Protein AF-A0AAV7RJA5-F1 (afdb_monomer_lite)

Organism: Pleurodeles waltl (NCBI:txid8319)

Foldseek 3Di:
DDDDDDDPDPPPPQDWDDDDDFWTWGFDQDPVGDTDTDTDGQDPVNDDDPLQVDWDKDWDAAPPDDPPDPVRIDIDTHGDVVNVVVVVVVLVVCLVCVVVVDDPCDQPSHPPRDPCVNVVVVVVVVVPDDPVDDDDDDDDDDPPPDPPDDD

Sequence (151 aa):
MYGEGERPGTTLESAVRPYRDDATILEMQDEQGHSRILRIKMESDGIMPPPMTEALLVTILKAGKPTSARSSYQPLSLINNDTKLFAKILANRLTQCLPAVVGPEQTGFVMGRPLTYNLQTFFEVVQSLDPEVQAVAIFIDIEKKSDSEAC

Radius of gyration: 22.98 Å; chains: 1; bounding box: 47×64×62 Å

pLDDT: mean 71.81, std 20.8, range [29.06, 93.06]

Secondary structure (DSSP, 8-state):
-----------------EETTTEEEEEEE-TTS-EEEEE----TT-PPPHHHH-EEEEEEEPTT--TT-GGGEEEEEEE-HHHHHHHHHHHHHHHHHHHHHS-TT--TT-TT--THHHHHHHHHHHHHS-TTS------------------

Structure (mmCIF, N/CA/C/O backbone):
data_AF-A0AAV7RJA5-F1
#
_entry.id   AF-A0AAV7RJA5-F1
#
loop_
_atom_site.group_PDB
_atom_site.id
_atom_site.type_symbol
_atom_site.label_atom_id
_atom_site.label_alt_id
_atom_site.label_comp_id
_atom_site.label_asym_id
_atom_site.label_entity_id
_atom_site.label_seq_id
_atom_site.pdbx_PDB_ins_code
_atom_site.Cartn_x
_atom_site.Cartn_y
_atom_site.Cartn_z
_atom_site.occupancy
_atom_site.B_iso_or_equiv
_atom_site.auth_seq_id
_atom_site.auth_comp_id
_atom_site.auth_asym_id
_atom_site.auth_atom_id
_atom_site.pdbx_PDB_model_num
ATOM 1 N N . MET A 1 1 ? 5.711 43.106 8.563 1.00 35.44 1 MET A N 1
ATOM 2 C CA . MET A 1 1 ? 5.230 43.135 7.167 1.00 35.44 1 MET A CA 1
ATOM 3 C C . MET A 1 1 ? 6.097 42.176 6.361 1.00 35.44 1 MET A C 1
ATOM 5 O O . MET A 1 1 ? 7.000 42.615 5.664 1.00 35.44 1 MET A O 1
ATOM 9 N N . TYR A 1 2 ? 5.907 40.869 6.546 1.00 32.12 2 TYR A N 1
ATOM 10 C CA . TYR A 1 2 ? 6.563 39.855 5.718 1.00 32.12 2 TYR A CA 1
ATOM 11 C C . TYR A 1 2 ? 5.542 39.429 4.671 1.00 32.12 2 TYR A C 1
ATOM 13 O O . TYR A 1 2 ? 4.459 38.981 5.034 1.00 32.12 2 TYR A O 1
ATOM 21 N N . GLY A 1 3 ? 5.857 39.686 3.402 1.00 33.97 3 GLY A N 1
ATOM 22 C CA . GLY A 1 3 ? 5.020 39.303 2.274 1.00 33.97 3 GLY A CA 1
ATOM 23 C C . GLY A 1 3 ? 4.996 37.788 2.124 1.00 33.97 3 GLY A C 1
ATOM 24 O O . GLY A 1 3 ? 6.042 37.139 2.136 1.00 33.97 3 GLY A O 1
ATOM 25 N N . GLU A 1 4 ? 3.791 37.246 2.006 1.00 38.66 4 GLU A N 1
ATOM 26 C CA . GLU A 1 4 ? 3.534 35.863 1.639 1.00 38.66 4 GLU A CA 1
ATOM 27 C C . GLU A 1 4 ? 3.992 35.648 0.192 1.00 38.66 4 GLU A C 1
ATOM 29 O O . GLU A 1 4 ? 3.433 36.206 -0.747 1.00 38.66 4 GLU A O 1
ATOM 34 N N . GLY A 1 5 ? 5.060 34.872 0.011 1.00 34.91 5 GLY A N 1
ATOM 35 C CA . GLY A 1 5 ? 5.408 34.310 -1.288 1.00 34.91 5 GLY A CA 1
ATOM 36 C C . GLY A 1 5 ? 4.597 33.038 -1.502 1.00 34.91 5 GLY A C 1
ATOM 37 O O . GLY A 1 5 ? 4.909 32.006 -0.902 1.00 34.91 5 GLY A O 1
ATOM 38 N N . GLU A 1 6 ? 3.554 33.114 -2.328 1.00 36.47 6 GLU A N 1
ATOM 39 C CA . GLU A 1 6 ? 2.820 31.949 -2.825 1.00 36.47 6 GLU A CA 1
ATOM 40 C C . GLU A 1 6 ? 3.791 30.968 -3.498 1.00 36.47 6 GLU A C 1
ATOM 42 O O . GLU A 1 6 ? 4.533 31.313 -4.420 1.00 36.47 6 GLU A O 1
ATOM 47 N N . ARG A 1 7 ? 3.800 29.718 -3.026 1.00 38.12 7 ARG A N 1
ATOM 48 C CA . ARG A 1 7 ? 4.476 28.623 -3.729 1.00 38.12 7 ARG A CA 1
ATOM 49 C C . ARG A 1 7 ? 3.620 28.263 -4.945 1.00 38.12 7 ARG A C 1
ATOM 51 O O . ARG A 1 7 ? 2.421 28.056 -4.757 1.00 38.12 7 ARG A O 1
ATOM 58 N N . PRO A 1 8 ? 4.184 28.125 -6.156 1.00 31.83 8 PRO A N 1
ATOM 59 C CA . PRO A 1 8 ? 3.411 27.649 -7.291 1.00 31.83 8 PRO A CA 1
ATOM 60 C C . PRO A 1 8 ? 2.990 26.205 -7.008 1.00 31.83 8 PRO A C 1
ATOM 62 O O . PRO A 1 8 ? 3.827 25.313 -6.857 1.00 31.83 8 PRO A O 1
ATOM 65 N N . GLY A 1 9 ? 1.682 25.996 -6.870 1.00 34.03 9 GLY A N 1
ATOM 66 C CA . GLY A 1 9 ? 1.091 24.674 -6.751 1.00 34.03 9 GLY A CA 1
ATOM 67 C C . GLY A 1 9 ? 1.393 23.874 -8.011 1.00 34.03 9 GLY A C 1
ATOM 68 O O . GLY A 1 9 ? 0.977 24.241 -9.107 1.00 34.03 9 GLY A O 1
ATOM 69 N N . THR A 1 10 ? 2.126 22.775 -7.865 1.00 31.59 10 THR A N 1
ATOM 70 C CA . THR A 1 10 ? 2.250 21.747 -8.895 1.00 31.59 10 THR A CA 1
ATOM 71 C C . THR A 1 10 ? 0.917 21.017 -9.001 1.00 31.59 10 THR A C 1
ATOM 73 O O . THR A 1 10 ? 0.694 19.976 -8.384 1.00 31.59 10 THR A O 1
ATOM 76 N N . THR A 1 11 ? 0.002 21.577 -9.786 1.00 29.06 11 THR A N 1
ATOM 77 C CA . THR A 1 11 ? -1.183 20.855 -10.244 1.00 29.06 11 THR A CA 1
ATOM 78 C C . THR A 1 11 ? -0.728 19.845 -11.294 1.00 29.06 11 THR A C 1
ATOM 80 O O . THR A 1 11 ? -0.626 20.150 -12.478 1.00 29.06 11 THR A O 1
ATOM 83 N N . LEU A 1 12 ? -0.401 18.632 -10.846 1.00 34.06 12 LEU A N 1
ATOM 84 C CA . LEU A 1 12 ? -0.244 17.453 -11.699 1.00 34.06 12 LEU A CA 1
ATOM 85 C C . LEU A 1 12 ? -1.634 17.012 -12.183 1.00 34.06 12 LEU A C 1
ATOM 87 O O . LEU A 1 12 ? -2.193 16.026 -11.707 1.00 34.06 12 LEU A O 1
ATOM 91 N N . GLU A 1 13 ? -2.212 17.748 -13.132 1.00 33.69 13 GLU A N 1
ATOM 92 C CA . GLU A 1 13 ? -3.305 17.213 -13.946 1.00 33.69 13 GLU A CA 1
ATOM 93 C C . GLU A 1 13 ? -2.712 16.227 -14.960 1.00 33.69 13 GLU A C 1
ATOM 95 O O . GLU A 1 13 ? -2.434 16.555 -16.110 1.00 33.69 13 GLU A O 1
ATOM 100 N N . SER A 1 14 ? -2.487 14.981 -14.534 1.00 40.62 14 SER A N 1
ATOM 101 C CA . SER A 1 14 ? -2.251 13.886 -15.474 1.00 40.62 14 SER A CA 1
ATOM 102 C C . SER A 1 14 ? -3.591 13.493 -16.104 1.00 40.62 14 SER A C 1
ATOM 104 O O . SER A 1 14 ? -4.315 12.644 -15.573 1.00 40.62 14 SER A O 1
ATOM 106 N N . ALA A 1 15 ? -3.954 14.127 -17.217 1.00 38.22 15 ALA A N 1
ATOM 107 C CA . ALA A 1 15 ? -5.146 13.769 -17.978 1.00 38.22 15 ALA A CA 1
ATOM 108 C C . ALA A 1 15 ? -4.892 12.479 -18.782 1.00 38.22 15 ALA A C 1
ATOM 110 O O . ALA A 1 15 ? -4.400 12.504 -19.906 1.00 38.22 15 ALA A O 1
ATOM 111 N N . VAL A 1 16 ? -5.235 11.322 -18.211 1.00 41.94 16 VAL A N 1
ATOM 112 C CA . VAL A 1 16 ? -5.210 10.039 -18.934 1.00 41.94 16 VAL A CA 1
ATOM 113 C C . VAL A 1 16 ? -6.498 9.917 -19.753 1.00 41.94 16 VAL A C 1
ATOM 115 O O . VAL A 1 16 ? -7.566 9.676 -19.192 1.00 41.94 16 VAL A O 1
ATOM 118 N N . ARG A 1 17 ? -6.421 10.080 -21.082 1.00 40.09 17 ARG A N 1
ATOM 119 C CA . ARG A 1 17 ? -7.556 9.829 -21.992 1.00 40.09 17 ARG A CA 1
ATOM 120 C C . ARG A 1 17 ? -7.410 8.467 -22.686 1.00 40.09 17 ARG A C 1
ATOM 122 O O . ARG A 1 17 ? -6.344 8.189 -23.235 1.00 40.09 17 ARG A O 1
ATOM 129 N N . PRO A 1 18 ? -8.458 7.626 -22.715 1.00 37.34 18 PRO A N 1
ATOM 130 C CA . PRO A 1 18 ? -8.441 6.401 -23.506 1.00 37.34 18 PRO A CA 1
ATOM 131 C C . PRO A 1 18 ? -8.556 6.741 -24.999 1.00 37.34 18 PRO A C 1
ATOM 133 O O . PRO A 1 18 ? -9.495 7.421 -25.415 1.00 37.34 18 PRO A O 1
ATOM 136 N N . TYR A 1 19 ? -7.619 6.254 -25.813 1.00 37.75 19 TYR A N 1
ATOM 137 C CA . TYR A 1 19 ? -7.732 6.256 -27.272 1.00 37.75 19 TYR A CA 1
ATOM 138 C C . TYR A 1 19 ? -7.789 4.801 -27.748 1.00 37.75 19 TYR A C 1
ATOM 140 O O . TYR A 1 19 ? -6.882 4.043 -27.438 1.00 37.75 19 TYR A O 1
ATOM 148 N N . ARG A 1 20 ? -8.890 4.442 -28.426 1.00 37.75 20 ARG A N 1
ATOM 149 C CA . ARG A 1 20 ? -9.242 3.156 -29.075 1.00 37.75 20 ARG A CA 1
ATOM 150 C C . ARG A 1 20 ? -8.369 1.913 -28.790 1.00 37.75 20 ARG A C 1
ATOM 152 O O . ARG A 1 20 ? -7.203 1.858 -29.153 1.00 37.75 20 ARG A O 1
ATOM 159 N N . ASP A 1 21 ? -9.059 0.900 -28.268 1.00 44.81 21 ASP A N 1
ATOM 160 C CA . ASP A 1 21 ? -8.912 -0.566 -28.336 1.00 44.81 21 ASP A CA 1
ATOM 161 C C . ASP A 1 21 ? -7.567 -1.272 -28.073 1.00 44.81 21 ASP A C 1
ATOM 163 O O . ASP A 1 21 ? -7.607 -2.456 -27.747 1.00 44.81 21 ASP A O 1
ATOM 167 N N . ASP A 1 22 ? -6.403 -0.618 -28.083 1.00 44.25 22 ASP A N 1
ATOM 168 C CA . ASP A 1 22 ? -5.135 -1.301 -27.751 1.00 44.25 22 ASP A CA 1
ATOM 169 C C . ASP A 1 22 ? -3.987 -0.407 -27.242 1.00 44.25 22 ASP A C 1
ATOM 171 O O . ASP A 1 22 ? -2.926 -0.922 -26.884 1.00 44.25 22 ASP A O 1
ATOM 175 N N . ALA A 1 23 ? -4.172 0.915 -27.141 1.00 41.84 23 ALA A N 1
ATOM 176 C CA . ALA A 1 23 ? -3.101 1.838 -26.760 1.00 41.84 23 ALA A CA 1
ATOM 177 C C . ALA A 1 23 ? -3.457 2.710 -25.545 1.00 41.84 23 ALA A C 1
ATOM 179 O O . ALA A 1 23 ? -4.532 3.298 -25.455 1.00 41.84 23 ALA A O 1
ATOM 180 N N . THR A 1 24 ? -2.515 2.845 -24.604 1.00 48.69 24 THR A N 1
ATOM 181 C CA . THR A 1 24 ? -2.597 3.848 -23.528 1.00 48.69 24 THR A CA 1
ATOM 182 C C . THR A 1 24 ? -1.640 4.996 -23.833 1.00 48.69 24 THR A C 1
ATOM 184 O O . THR A 1 24 ? -0.457 4.760 -24.068 1.00 48.69 24 THR A O 1
ATOM 187 N N . ILE A 1 25 ? -2.147 6.231 -23.826 1.00 44.84 25 ILE A N 1
ATOM 188 C CA . ILE A 1 25 ? -1.342 7.448 -23.973 1.00 44.84 25 ILE A CA 1
ATOM 189 C C . ILE A 1 25 ? -0.942 7.918 -22.576 1.00 44.84 25 ILE A C 1
ATOM 191 O O . ILE 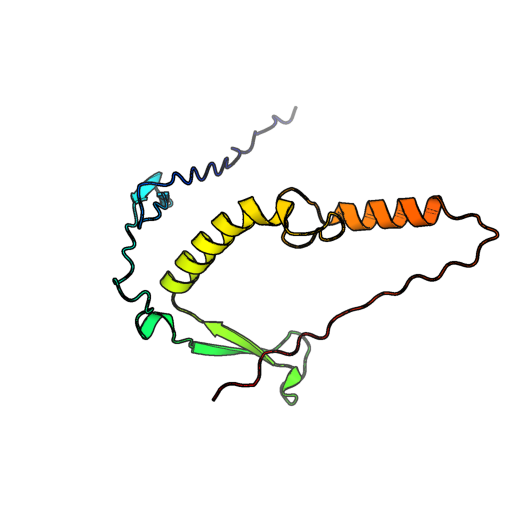A 1 25 ? -1.804 8.185 -21.738 1.00 44.84 25 ILE A O 1
ATOM 195 N N . LEU A 1 26 ? 0.362 8.026 -22.336 1.00 51.25 26 LEU A N 1
ATOM 196 C CA . LEU A 1 26 ? 0.893 8.794 -21.218 1.00 51.25 26 LEU A CA 1
ATOM 197 C C . LEU A 1 26 ? 1.592 10.029 -21.768 1.00 51.25 26 LEU A C 1
ATOM 199 O O . LEU A 1 26 ? 2.586 9.926 -22.488 1.00 51.25 26 LEU A O 1
ATOM 203 N N . GLU A 1 27 ? 1.059 11.190 -21.410 1.00 52.31 27 GLU A N 1
ATOM 204 C CA . GLU A 1 27 ? 1.761 12.454 -21.556 1.00 52.31 27 GLU A CA 1
ATOM 205 C C . GLU A 1 27 ? 2.738 12.575 -20.387 1.00 52.31 27 GLU A C 1
ATOM 207 O O . GLU A 1 27 ? 2.334 12.652 -19.225 1.00 52.31 27 GLU A O 1
ATOM 212 N N . MET A 1 28 ? 4.034 12.532 -20.686 1.00 46.78 28 MET A N 1
ATOM 213 C CA . MET A 1 28 ? 5.073 12.876 -19.720 1.00 46.78 28 MET A CA 1
ATOM 214 C C . MET A 1 28 ? 5.654 14.232 -20.108 1.00 46.78 28 MET A C 1
ATOM 216 O O . MET A 1 28 ? 6.079 14.413 -21.250 1.00 46.78 28 MET A O 1
ATOM 220 N N . GLN A 1 29 ? 5.665 15.174 -19.167 1.00 46.84 29 GLN A N 1
ATOM 221 C CA . GLN A 1 29 ? 6.384 16.438 -19.311 1.00 46.84 29 GLN A CA 1
ATOM 222 C C . GLN A 1 29 ? 7.844 16.218 -18.898 1.00 46.84 29 GLN A C 1
ATOM 224 O O . GLN A 1 29 ? 8.101 15.600 -17.863 1.00 46.84 29 GLN A O 1
ATOM 229 N N . ASP A 1 30 ? 8.800 16.674 -19.708 1.00 50.69 30 ASP A N 1
ATOM 230 C CA . ASP A 1 30 ? 10.197 16.764 -19.274 1.00 50.69 30 ASP A CA 1
ATOM 231 C C . ASP A 1 30 ? 10.409 17.966 -18.326 1.00 50.69 30 ASP A C 1
ATOM 233 O O . ASP A 1 30 ? 9.539 18.826 -18.181 1.00 50.69 30 ASP A O 1
ATOM 237 N N . GLU A 1 31 ? 11.574 18.046 -17.674 1.00 51.03 31 GLU A N 1
ATOM 238 C CA . GLU A 1 31 ? 11.941 19.176 -16.796 1.00 51.03 31 GLU A CA 1
ATOM 239 C C . GLU A 1 31 ? 12.002 20.533 -17.535 1.00 51.03 31 GLU A C 1
ATOM 241 O O . GLU A 1 31 ? 12.121 21.579 -16.901 1.00 51.03 31 GLU A O 1
ATOM 246 N N . GLN A 1 32 ? 11.909 20.526 -18.871 1.00 51.78 32 GLN A N 1
ATOM 247 C CA . GLN A 1 32 ? 11.898 21.696 -19.752 1.00 51.78 32 GLN A CA 1
ATOM 248 C C . GLN A 1 32 ? 10.486 22.021 -20.289 1.00 51.78 32 GLN A C 1
ATOM 250 O O . GLN A 1 32 ? 10.327 22.983 -21.039 1.00 51.78 32 GLN A O 1
ATOM 255 N N . GLY A 1 33 ? 9.454 21.261 -19.896 1.00 53.34 33 GLY A N 1
ATOM 256 C CA . GLY A 1 33 ? 8.059 21.460 -20.297 1.00 53.34 33 GLY A CA 1
ATOM 257 C C . GLY A 1 33 ? 7.650 20.841 -21.641 1.00 53.34 33 GLY A C 1
ATOM 258 O O . GLY A 1 33 ? 6.519 21.061 -22.081 1.00 53.34 33 GLY A O 1
ATOM 259 N N . HIS A 1 34 ? 8.495 20.052 -22.312 1.00 51.91 34 HIS A N 1
ATOM 260 C CA . HIS A 1 34 ? 8.085 19.341 -23.526 1.00 51.91 34 HIS A CA 1
ATOM 261 C C . HIS A 1 34 ? 7.252 18.106 -23.183 1.00 51.91 34 HIS A C 1
ATOM 263 O O . HIS A 1 34 ? 7.662 17.244 -22.405 1.00 51.91 34 HIS A O 1
ATOM 269 N N . SER A 1 35 ? 6.095 17.979 -23.832 1.00 42.97 35 SER A N 1
ATOM 270 C CA . SER A 1 35 ? 5.281 16.766 -23.756 1.00 42.97 35 SER A CA 1
ATOM 271 C C . SER A 1 35 ? 5.857 15.699 -24.684 1.00 42.97 35 SER A C 1
ATOM 273 O O . SER A 1 35 ? 5.831 15.843 -25.908 1.00 42.97 35 SER A O 1
ATOM 275 N N . ARG A 1 36 ? 6.380 14.612 -24.112 1.00 50.84 36 ARG A N 1
ATOM 276 C CA . ARG A 1 36 ? 6.765 13.412 -24.863 1.00 50.84 36 ARG A CA 1
ATOM 277 C C . ARG A 1 36 ? 5.629 12.402 -24.790 1.00 50.84 36 ARG A C 1
ATOM 279 O O . ARG A 1 36 ? 5.283 11.917 -23.716 1.00 50.84 36 ARG A O 1
ATOM 286 N N . ILE A 1 37 ? 5.061 12.087 -25.952 1.00 54.72 37 ILE A N 1
ATOM 287 C CA . ILE A 1 37 ? 4.034 11.055 -26.098 1.00 54.72 37 ILE A CA 1
ATOM 288 C C . ILE A 1 37 ? 4.748 9.723 -26.316 1.00 54.72 37 ILE A C 1
ATOM 290 O O . ILE A 1 37 ? 5.342 9.500 -27.373 1.00 54.72 37 ILE A O 1
ATOM 294 N N . LEU A 1 38 ? 4.697 8.833 -25.326 1.00 50.16 38 LEU A N 1
ATOM 295 C CA . LEU A 1 38 ? 5.196 7.470 -25.486 1.00 50.16 38 LEU A CA 1
ATOM 296 C C . LEU A 1 38 ? 4.059 6.573 -25.985 1.00 50.16 38 LEU A C 1
ATOM 298 O O . LEU A 1 38 ? 3.065 6.370 -25.288 1.00 50.16 38 LEU A O 1
ATOM 302 N N . ARG A 1 39 ? 4.204 6.031 -27.199 1.00 55.28 39 ARG A N 1
ATOM 303 C CA . ARG A 1 39 ? 3.285 5.031 -27.751 1.00 55.28 39 ARG A CA 1
ATOM 304 C C . ARG A 1 39 ? 3.824 3.646 -27.441 1.00 55.28 39 ARG A C 1
ATOM 306 O O . ARG A 1 39 ? 4.798 3.215 -28.050 1.00 55.28 39 ARG A O 1
ATOM 313 N N . ILE A 1 40 ? 3.165 2.946 -26.530 1.00 59.38 40 ILE A N 1
ATOM 314 C CA . ILE A 1 40 ? 3.483 1.553 -26.250 1.00 59.38 40 ILE A CA 1
ATOM 315 C C . ILE A 1 40 ? 2.487 0.668 -27.002 1.00 59.38 40 ILE A C 1
ATOM 317 O O . ILE A 1 40 ? 1.280 0.782 -26.795 1.00 59.38 40 ILE A O 1
ATOM 321 N N . LYS A 1 41 ? 2.994 -0.187 -27.895 1.00 57.12 41 LYS A N 1
ATOM 322 C CA . LYS A 1 41 ? 2.213 -1.217 -28.585 1.00 57.12 41 LYS A CA 1
ATOM 323 C C . LYS A 1 41 ? 2.582 -2.567 -27.978 1.00 57.12 41 LYS A C 1
ATOM 325 O O . LYS A 1 41 ? 3.752 -2.934 -28.006 1.00 57.12 41 LYS A O 1
ATOM 330 N N . MET A 1 42 ? 1.601 -3.272 -27.426 1.00 60.81 42 MET A N 1
ATOM 331 C CA . MET A 1 42 ? 1.789 -4.663 -27.015 1.00 60.81 42 MET A CA 1
ATOM 332 C C . MET A 1 42 ? 1.811 -5.547 -28.266 1.00 60.81 42 MET A C 1
ATOM 334 O O . MET A 1 42 ? 1.071 -5.295 -29.221 1.00 60.81 42 MET A O 1
ATOM 338 N N . GLU A 1 43 ? 2.678 -6.556 -28.281 1.00 59.12 43 GLU A N 1
ATOM 339 C CA . GLU A 1 43 ? 2.659 -7.587 -29.320 1.00 59.12 43 GLU A CA 1
ATOM 340 C C . GLU A 1 43 ? 1.339 -8.373 -29.234 1.00 59.12 43 GLU A C 1
ATOM 342 O O . GLU A 1 43 ? 0.747 -8.472 -28.155 1.00 59.12 43 GLU A O 1
ATOM 347 N N . SER A 1 44 ? 0.841 -8.885 -30.366 1.00 57.28 44 SER A N 1
ATOM 348 C CA . SER A 1 44 ? -0.496 -9.503 -30.485 1.00 57.28 44 SER A CA 1
ATOM 349 C C . SER A 1 44 ? -0.749 -10.645 -29.503 1.00 57.28 44 SER A C 1
ATOM 351 O O . SER A 1 44 ? -1.898 -10.954 -29.200 1.00 57.28 44 SER A O 1
ATOM 353 N N . ASP A 1 45 ? 0.326 -11.233 -28.990 1.00 70.94 45 ASP A N 1
ATOM 354 C CA . ASP A 1 45 ? 0.292 -12.427 -28.159 1.00 70.94 45 ASP A CA 1
ATOM 355 C C . ASP A 1 45 ? 0.216 -12.071 -26.661 1.00 70.94 45 ASP A C 1
ATOM 357 O O . ASP A 1 45 ? 0.065 -12.950 -25.815 1.00 70.94 45 ASP A O 1
ATOM 361 N N . GLY A 1 46 ? 0.322 -10.780 -26.308 1.00 69.06 46 GLY A N 1
ATOM 362 C CA . GLY A 1 46 ? 0.295 -10.302 -24.920 1.00 69.06 46 GLY A CA 1
ATOM 363 C C . GLY A 1 46 ? 1.521 -10.704 -24.090 1.00 69.06 46 GLY A C 1
ATOM 364 O O . GLY A 1 46 ? 1.535 -10.504 -22.875 1.00 69.06 46 GLY A O 1
ATOM 365 N N . ILE A 1 47 ? 2.548 -11.263 -24.733 1.00 73.56 47 ILE A N 1
ATOM 366 C CA . ILE A 1 47 ? 3.780 -11.724 -24.095 1.00 73.56 47 ILE A CA 1
ATOM 367 C C . ILE A 1 47 ? 4.701 -10.524 -23.866 1.00 73.56 47 ILE A C 1
ATOM 369 O O . ILE A 1 47 ? 4.947 -9.728 -24.772 1.00 73.56 47 ILE A O 1
ATOM 373 N N . MET A 1 48 ? 5.228 -10.389 -22.646 1.00 74.50 48 MET A N 1
ATOM 374 C CA . MET A 1 48 ? 6.268 -9.398 -22.379 1.00 74.50 48 MET A CA 1
ATOM 375 C C . MET A 1 48 ? 7.621 -9.898 -22.899 1.00 74.50 48 MET A C 1
ATOM 377 O O . MET A 1 48 ? 7.966 -11.058 -22.667 1.00 74.50 48 MET A O 1
ATOM 381 N N . PRO A 1 49 ? 8.418 -9.041 -23.557 1.00 74.88 49 PRO A N 1
ATOM 382 C CA . PRO A 1 49 ? 9.734 -9.431 -24.039 1.00 74.88 49 PRO A CA 1
ATOM 383 C C . PRO A 1 49 ? 10.668 -9.782 -22.863 1.00 74.88 49 PRO A C 1
ATOM 385 O O . PRO A 1 49 ? 10.552 -9.176 -21.792 1.00 74.88 49 PRO A O 1
ATOM 388 N N . PRO A 1 50 ? 11.642 -10.696 -23.046 1.00 76.44 50 PRO A N 1
ATOM 389 C CA . PRO A 1 50 ? 12.490 -11.191 -21.955 1.00 76.44 50 PRO A CA 1
ATOM 390 C C . PRO A 1 50 ? 13.163 -10.108 -21.084 1.00 76.44 50 PRO A C 1
ATOM 392 O O . PRO A 1 50 ? 13.077 -10.206 -19.858 1.00 76.44 50 PRO A O 1
ATOM 395 N N . PRO A 1 51 ? 13.706 -8.999 -21.636 1.00 75.00 51 PRO A N 1
ATOM 396 C CA . PRO A 1 51 ? 14.314 -7.938 -20.822 1.00 75.00 51 PRO A CA 1
ATOM 397 C C . PRO A 1 51 ? 13.343 -7.225 -19.868 1.00 75.00 51 PRO A C 1
ATOM 399 O O . PRO A 1 51 ? 13.771 -6.538 -18.943 1.00 75.00 51 PRO A O 1
ATOM 402 N N . MET A 1 52 ? 12.031 -7.334 -20.098 1.00 76.19 52 MET A N 1
ATOM 403 C CA . MET A 1 52 ? 11.005 -6.795 -19.201 1.00 76.19 52 MET A CA 1
ATOM 404 C C . MET A 1 52 ? 10.618 -7.765 -18.081 1.00 76.19 52 MET A C 1
ATOM 406 O O . MET A 1 52 ? 9.974 -7.347 -17.115 1.00 76.19 52 MET A O 1
ATOM 410 N N . THR A 1 53 ? 11.005 -9.035 -18.209 1.00 78.50 53 THR A N 1
ATOM 411 C CA . THR A 1 53 ? 10.771 -10.095 -17.217 1.00 78.50 53 THR A CA 1
ATOM 412 C C . THR A 1 53 ? 11.975 -10.346 -16.307 1.00 78.50 53 THR A C 1
ATOM 414 O O . THR A 1 53 ? 11.833 -10.987 -15.270 1.00 78.50 53 THR A O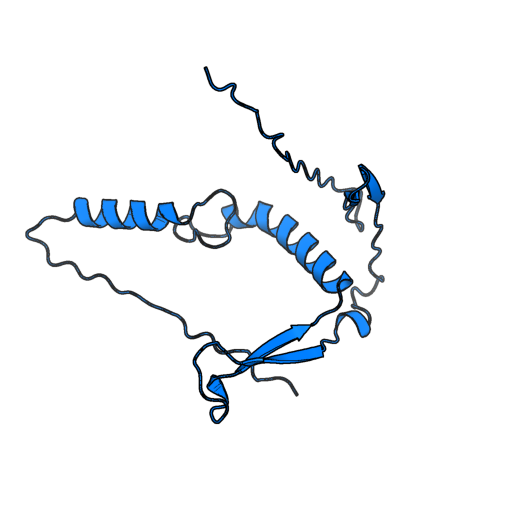 1
ATOM 417 N N . GLU A 1 54 ? 13.144 -9.807 -16.652 1.00 82.00 54 GLU A N 1
ATOM 418 C CA . GLU A 1 54 ? 14.373 -9.939 -15.868 1.00 82.00 54 GLU A CA 1
ATOM 419 C C . GLU A 1 54 ? 14.501 -8.855 -14.781 1.00 82.00 54 GLU A C 1
ATOM 421 O O . GLU A 1 54 ? 14.040 -7.717 -14.925 1.00 82.00 54 GLU A O 1
ATOM 426 N N . ALA A 1 55 ? 15.165 -9.209 -13.677 1.00 85.38 55 ALA A N 1
ATOM 427 C CA . ALA A 1 55 ? 15.446 -8.307 -12.565 1.00 85.38 55 ALA A CA 1
ATOM 428 C C . ALA A 1 55 ? 16.856 -8.540 -12.014 1.00 85.38 55 ALA A C 1
ATOM 430 O O . ALA A 1 55 ? 17.266 -9.679 -11.794 1.00 85.38 55 ALA A O 1
ATOM 431 N N . LEU A 1 56 ? 17.579 -7.460 -11.713 1.00 86.06 56 LEU A N 1
ATOM 432 C CA . LEU A 1 56 ? 18.846 -7.540 -10.990 1.00 86.06 56 LEU A CA 1
ATOM 433 C C . LEU A 1 56 ? 18.582 -7.506 -9.480 1.00 86.06 56 LEU A C 1
ATOM 435 O O . LEU A 1 56 ? 18.069 -6.517 -8.956 1.00 86.06 56 LEU A O 1
ATOM 439 N N . LEU A 1 57 ? 18.958 -8.570 -8.772 1.00 87.62 57 LEU A N 1
ATOM 440 C CA . LEU A 1 57 ? 18.810 -8.653 -7.321 1.00 87.62 57 LEU A CA 1
ATOM 441 C C . LEU A 1 57 ? 20.005 -8.004 -6.611 1.00 87.62 57 LEU A C 1
ATOM 443 O O . LEU A 1 57 ? 21.140 -8.461 -6.732 1.00 87.62 57 LEU A O 1
ATOM 447 N N . VAL A 1 58 ? 19.740 -6.966 -5.823 1.00 90.00 58 VAL A N 1
ATOM 448 C CA . VAL A 1 58 ? 20.733 -6.279 -4.987 1.00 90.00 58 VAL A CA 1
ATOM 449 C C . VAL A 1 58 ? 20.292 -6.353 -3.532 1.00 90.00 58 VAL A C 1
ATOM 451 O O . VAL A 1 58 ? 19.132 -6.116 -3.220 1.00 90.00 58 VAL A O 1
ATOM 454 N N . THR A 1 59 ? 21.195 -6.665 -2.606 1.00 87.75 59 THR A N 1
ATOM 455 C CA . THR A 1 59 ? 20.876 -6.704 -1.170 1.00 87.75 59 THR A CA 1
ATOM 456 C C . THR A 1 59 ? 21.412 -5.479 -0.445 1.00 87.75 59 THR A C 1
ATOM 458 O O . THR A 1 59 ? 22.601 -5.177 -0.538 1.00 87.75 59 THR A O 1
ATOM 461 N N . ILE A 1 60 ? 20.559 -4.820 0.334 1.00 89.88 60 ILE A N 1
ATOM 462 C CA . ILE A 1 60 ? 20.912 -3.654 1.150 1.00 89.88 60 ILE A CA 1
ATOM 463 C C . ILE A 1 60 ? 20.898 -4.062 2.624 1.00 89.88 60 ILE A C 1
ATOM 465 O O . ILE A 1 60 ? 19.928 -4.651 3.098 1.00 89.88 60 ILE A O 1
ATOM 469 N N . LEU A 1 61 ? 21.961 -3.757 3.367 1.00 90.94 61 LEU A N 1
ATOM 470 C CA . LEU A 1 61 ? 21.995 -3.996 4.810 1.00 90.94 61 LEU A CA 1
ATOM 471 C C . LEU A 1 61 ? 21.045 -3.022 5.524 1.00 90.94 61 LEU A C 1
ATOM 473 O O . LEU A 1 61 ? 21.133 -1.807 5.346 1.00 90.94 61 LEU A O 1
ATOM 477 N N . LYS A 1 62 ? 20.150 -3.551 6.360 1.00 87.00 62 LYS A N 1
ATOM 478 C CA . LYS A 1 62 ? 19.269 -2.756 7.220 1.00 87.00 62 LYS A CA 1
ATOM 479 C C . LYS A 1 62 ? 20.103 -2.001 8.254 1.00 87.00 62 LYS A C 1
ATOM 481 O O . LYS A 1 62 ? 21.000 -2.569 8.880 1.00 87.00 62 LYS A O 1
ATOM 486 N N . ALA A 1 63 ? 19.776 -0.728 8.461 1.00 88.94 63 ALA A N 1
ATOM 487 C CA . ALA A 1 63 ? 20.473 0.122 9.418 1.00 88.94 63 ALA A CA 1
ATOM 488 C C . ALA A 1 63 ? 20.471 -0.498 10.830 1.00 88.94 63 ALA A C 1
ATOM 490 O O . ALA A 1 63 ? 19.446 -0.985 11.307 1.00 88.94 63 ALA A O 1
ATOM 491 N N . GLY A 1 64 ? 21.633 -0.491 11.491 1.00 86.81 64 GLY A N 1
ATOM 492 C CA . GLY A 1 64 ? 21.788 -0.975 12.868 1.00 86.81 64 GLY A CA 1
ATOM 493 C C . GLY A 1 64 ? 21.706 -2.497 13.052 1.00 86.81 64 GLY A C 1
ATOM 494 O O . GLY A 1 64 ? 21.589 -2.958 14.186 1.00 86.81 64 GLY A O 1
ATOM 495 N N . LYS A 1 65 ? 21.750 -3.293 11.974 1.00 87.44 65 LYS A N 1
ATOM 496 C CA . LYS A 1 65 ? 21.728 -4.762 12.043 1.00 87.44 65 LYS A CA 1
ATOM 497 C C . LYS A 1 65 ? 23.114 -5.371 11.767 1.00 87.44 65 LYS A C 1
ATOM 499 O O . LYS A 1 65 ? 23.875 -4.817 10.975 1.00 87.44 65 LYS A O 1
ATOM 504 N N . PRO A 1 66 ? 23.460 -6.507 12.404 1.00 86.44 66 PRO A N 1
ATOM 505 C CA . PRO A 1 66 ? 24.771 -7.131 12.243 1.00 86.44 66 PRO A CA 1
ATOM 506 C C . PRO A 1 66 ? 24.925 -7.757 10.852 1.00 86.44 66 PRO A C 1
ATOM 508 O O . PRO A 1 66 ? 24.002 -8.398 10.351 1.00 86.44 66 PRO A O 1
ATOM 511 N N . THR A 1 67 ? 26.111 -7.646 10.255 1.00 84.56 67 THR A N 1
ATOM 512 C CA . THR A 1 67 ? 26.434 -8.233 8.938 1.00 84.56 67 THR A CA 1
ATOM 513 C C . THR A 1 67 ? 26.449 -9.764 8.936 1.00 84.56 67 THR A C 1
ATOM 515 O O . THR A 1 67 ? 26.379 -10.380 7.880 1.00 84.56 67 THR A O 1
ATOM 518 N N . SER A 1 68 ? 26.508 -10.395 10.111 1.00 85.38 68 SER A N 1
ATOM 519 C CA . SER A 1 68 ? 26.553 -11.852 10.264 1.00 85.38 68 SER A CA 1
ATOM 520 C C . SER A 1 68 ? 25.205 -12.550 10.059 1.00 85.38 68 SER A C 1
ATOM 522 O O . SER A 1 68 ? 25.181 -13.752 9.807 1.00 85.38 68 SER A O 1
ATOM 524 N N . ALA A 1 69 ? 24.081 -11.832 10.161 1.00 82.81 69 ALA A N 1
ATOM 525 C CA . ALA A 1 69 ? 22.750 -12.423 10.047 1.00 82.81 69 ALA A CA 1
ATOM 526 C C . ALA A 1 69 ? 22.122 -12.152 8.672 1.00 82.81 69 ALA A C 1
ATOM 528 O O . ALA A 1 69 ? 22.011 -11.009 8.235 1.00 82.81 69 ALA A O 1
ATOM 529 N N . ARG A 1 70 ? 21.620 -13.201 8.006 1.00 77.62 70 ARG A N 1
ATOM 530 C CA . ARG A 1 70 ? 20.940 -13.085 6.700 1.00 77.62 70 ARG A CA 1
ATOM 531 C C . ARG A 1 70 ? 19.699 -12.182 6.754 1.00 77.62 70 ARG A C 1
ATOM 533 O O . ARG A 1 70 ? 19.438 -11.451 5.806 1.00 77.62 70 ARG A O 1
ATOM 540 N N . SER A 1 71 ? 18.970 -12.178 7.873 1.00 81.81 71 SER A N 1
ATOM 541 C CA . SER A 1 71 ? 17.784 -11.329 8.100 1.00 81.81 71 SER A CA 1
ATOM 542 C C . SER A 1 71 ? 18.093 -9.825 8.176 1.00 81.81 71 SER A C 1
ATOM 544 O O . SER A 1 71 ? 17.183 -8.991 8.060 1.00 81.81 71 SER A O 1
ATOM 546 N N . SER A 1 72 ? 19.372 -9.472 8.341 1.00 87.62 72 SER A N 1
ATOM 547 C CA . SER A 1 72 ? 19.860 -8.096 8.306 1.00 87.62 72 SER A CA 1
ATOM 548 C C . SER A 1 72 ? 19.8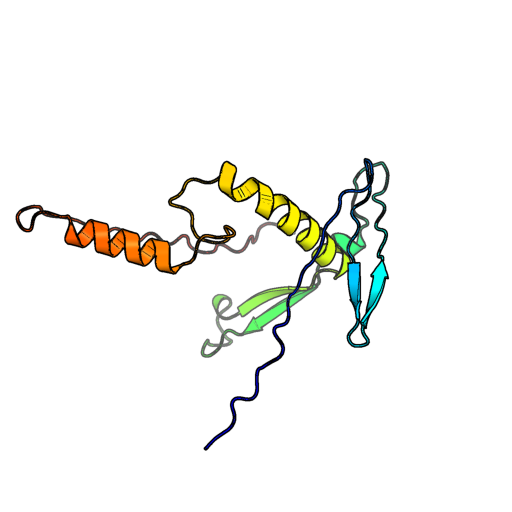46 -7.504 6.905 1.00 87.62 72 SER A C 1
ATOM 550 O O . SER A 1 72 ? 19.874 -6.286 6.777 1.00 87.62 72 SER A O 1
ATOM 552 N N . TYR A 1 73 ? 19.782 -8.326 5.859 1.00 84.69 73 TYR A N 1
ATOM 553 C CA . TYR A 1 73 ? 19.766 -7.859 4.480 1.00 84.69 73 TYR A CA 1
ATOM 554 C C . TYR A 1 73 ? 18.334 -7.763 3.956 1.00 84.69 73 TYR A C 1
ATOM 556 O O . TYR A 1 73 ? 17.502 -8.645 4.169 1.00 84.69 73 TYR A O 1
ATOM 564 N N . GLN A 1 74 ? 18.045 -6.670 3.261 1.00 84.06 74 GLN A N 1
ATOM 565 C CA . GLN A 1 74 ? 16.818 -6.459 2.515 1.00 84.06 74 GLN A CA 1
ATOM 566 C C . GLN A 1 74 ? 17.114 -6.641 1.022 1.00 84.06 74 GLN A C 1
ATOM 568 O O . GLN A 1 74 ? 17.900 -5.866 0.471 1.00 84.06 74 GLN A O 1
ATOM 573 N N . PRO A 1 75 ? 16.518 -7.642 0.355 1.00 86.00 75 PRO A N 1
ATOM 574 C CA . PRO A 1 75 ? 16.618 -7.756 -1.091 1.00 86.00 75 PRO A CA 1
ATOM 575 C C . PRO A 1 75 ? 15.855 -6.612 -1.771 1.00 86.00 75 PRO A C 1
ATOM 577 O O . PRO A 1 75 ? 14.764 -6.227 -1.340 1.00 86.00 75 PRO A O 1
ATOM 580 N N . LEU A 1 76 ? 16.437 -6.084 -2.840 1.00 85.81 76 LEU A N 1
ATOM 581 C CA . LEU A 1 76 ? 15.871 -5.088 -3.734 1.00 85.81 76 LEU A CA 1
ATOM 582 C C . LEU A 1 76 ? 16.015 -5.597 -5.169 1.00 85.81 76 LEU A C 1
ATOM 584 O O . LEU A 1 76 ? 17.124 -5.823 -5.646 1.00 85.81 76 LEU A O 1
ATOM 588 N N . SER A 1 77 ? 14.888 -5.749 -5.856 1.00 87.94 77 SER A N 1
ATOM 589 C CA . SER A 1 77 ? 14.859 -6.125 -7.268 1.00 87.94 77 SER A CA 1
ATOM 590 C C . SER A 1 77 ? 14.880 -4.871 -8.135 1.00 87.94 77 SER A C 1
ATOM 592 O O . SER A 1 77 ? 13.956 -4.054 -8.101 1.00 87.94 77 SER A O 1
ATOM 594 N N . LEU A 1 78 ? 15.936 -4.710 -8.923 1.00 85.19 78 LEU A N 1
ATOM 595 C CA . LEU A 1 78 ? 16.049 -3.665 -9.930 1.00 85.19 78 LEU A CA 1
ATOM 596 C C . LEU A 1 78 ? 15.481 -4.198 -11.247 1.00 85.19 78 LEU A C 1
ATOM 598 O O . LEU A 1 78 ? 16.138 -4.946 -11.964 1.00 85.19 78 LEU A O 1
ATOM 602 N N . ILE A 1 79 ? 14.237 -3.822 -11.530 1.00 86.50 79 ILE A N 1
ATOM 603 C CA . ILE A 1 79 ? 13.532 -4.157 -12.774 1.00 86.50 79 ILE A CA 1
ATOM 604 C C . ILE A 1 79 ? 13.670 -3.040 -13.813 1.00 86.50 79 ILE A C 1
ATOM 606 O O . ILE A 1 79 ? 13.909 -1.877 -13.455 1.00 86.50 79 ILE A O 1
ATOM 610 N N . ASN A 1 80 ? 13.455 -3.389 -15.083 1.00 84.69 80 ASN A N 1
ATOM 611 C CA . ASN A 1 80 ? 13.427 -2.444 -16.197 1.00 84.69 80 ASN A CA 1
ATOM 612 C C . ASN A 1 80 ? 12.422 -1.294 -15.941 1.00 84.69 80 ASN A C 1
ATOM 614 O O . ASN A 1 80 ? 11.326 -1.494 -15.406 1.00 84.69 80 ASN A O 1
ATOM 618 N N . ASN A 1 81 ? 12.807 -0.071 -16.315 1.00 84.69 81 ASN A N 1
ATOM 619 C CA . ASN A 1 81 ? 11.952 1.111 -16.243 1.00 84.69 81 ASN A CA 1
ATOM 620 C C . ASN A 1 81 ? 10.692 0.983 -17.104 1.00 84.69 81 ASN A C 1
ATOM 622 O O . ASN A 1 81 ? 9.647 1.472 -16.681 1.00 84.69 81 ASN A O 1
ATOM 626 N N . ASP A 1 82 ? 10.754 0.286 -18.239 1.00 81.69 82 ASP A N 1
ATOM 627 C CA . ASP A 1 82 ? 9.575 0.025 -19.068 1.00 81.69 82 ASP A CA 1
ATOM 628 C C . ASP A 1 82 ? 8.543 -0.779 -18.271 1.00 81.69 82 ASP A C 1
ATOM 630 O O . ASP A 1 82 ? 7.388 -0.375 -18.153 1.00 81.69 82 ASP A O 1
ATOM 634 N N . THR A 1 83 ? 8.971 -1.850 -17.594 1.00 83.94 83 THR A N 1
ATOM 635 C CA . THR A 1 83 ? 8.108 -2.649 -16.709 1.00 83.94 83 THR A CA 1
ATOM 636 C C . THR A 1 83 ? 7.511 -1.802 -15.579 1.00 83.94 83 THR A C 1
ATOM 638 O O . THR A 1 83 ? 6.328 -1.942 -15.264 1.00 83.94 83 THR A O 1
ATOM 641 N N . LYS A 1 84 ? 8.277 -0.867 -14.996 1.00 85.69 84 LYS A N 1
ATOM 642 C CA . LYS A 1 84 ? 7.751 0.078 -13.987 1.00 85.69 84 LYS A CA 1
ATOM 643 C C . LYS A 1 84 ? 6.705 1.019 -14.572 1.00 85.69 84 LYS A C 1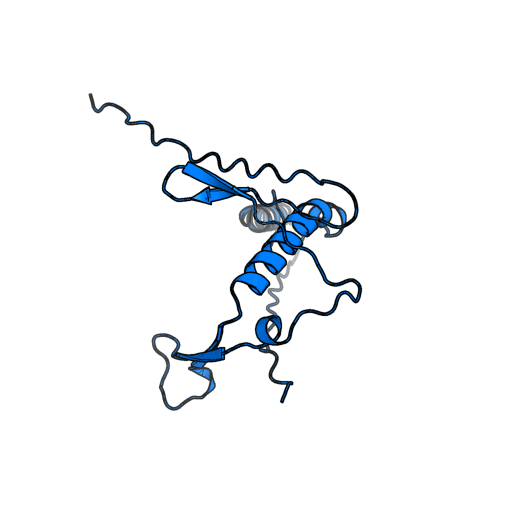
ATOM 645 O O . LYS A 1 84 ? 5.708 1.303 -13.909 1.00 85.69 84 LYS A O 1
ATOM 650 N N . LEU A 1 85 ? 6.922 1.501 -15.793 1.00 84.81 85 LEU A N 1
ATOM 651 C CA . LEU A 1 85 ? 5.982 2.368 -16.493 1.00 84.81 85 LEU A CA 1
ATOM 652 C C . LEU A 1 85 ? 4.667 1.634 -16.757 1.00 84.81 85 LEU A C 1
ATOM 654 O O . LEU A 1 85 ? 3.599 2.150 -16.428 1.00 84.81 85 LEU A O 1
ATOM 658 N N . PHE A 1 86 ? 4.737 0.402 -17.256 1.00 83.06 86 PHE A N 1
ATOM 659 C CA . PHE A 1 86 ? 3.567 -0.456 -17.422 1.00 83.06 86 PHE A CA 1
ATOM 660 C C . PHE A 1 86 ? 2.838 -0.711 -16.103 1.00 83.06 86 PHE A C 1
ATOM 662 O O . PHE A 1 86 ? 1.623 -0.522 -16.025 1.00 83.06 86 PHE A O 1
ATOM 669 N N . ALA A 1 87 ? 3.566 -1.070 -15.043 1.00 86.38 87 ALA A N 1
ATOM 670 C CA . ALA A 1 87 ? 2.982 -1.252 -13.718 1.00 86.38 87 ALA A CA 1
ATOM 671 C C . ALA A 1 87 ? 2.292 0.030 -13.224 1.00 86.38 87 ALA A C 1
ATOM 673 O O . ALA A 1 87 ? 1.205 -0.035 -12.654 1.00 86.38 87 ALA A O 1
ATOM 674 N N . LYS A 1 88 ? 2.870 1.207 -13.497 1.00 86.62 88 LYS A N 1
ATOM 675 C CA . LYS A 1 88 ? 2.274 2.503 -13.153 1.00 86.62 88 LYS A CA 1
ATOM 676 C C . LYS A 1 88 ? 0.993 2.778 -13.941 1.00 86.62 88 LYS A C 1
ATOM 678 O O . LYS A 1 88 ? 0.019 3.240 -13.348 1.00 86.62 88 LYS A O 1
ATOM 683 N N . ILE A 1 89 ? 0.964 2.461 -15.237 1.00 85.44 89 ILE A N 1
ATOM 684 C CA . ILE A 1 89 ? -0.250 2.549 -16.064 1.00 85.44 89 ILE A CA 1
ATOM 685 C C . ILE A 1 89 ? -1.354 1.673 -15.471 1.00 85.44 89 ILE A C 1
ATOM 687 O O . ILE A 1 89 ? -2.469 2.148 -15.247 1.00 85.44 89 ILE A O 1
ATOM 691 N N . LEU A 1 90 ? -1.041 0.408 -15.186 1.00 86.94 90 LEU A N 1
ATOM 692 C CA . LEU A 1 90 ? -1.996 -0.539 -14.615 1.00 86.94 90 LEU A CA 1
ATOM 693 C C . LEU A 1 90 ? -2.489 -0.074 -13.245 1.00 86.94 90 LEU A C 1
ATOM 695 O O . LEU A 1 90 ? -3.696 -0.030 -13.021 1.00 86.94 90 LEU A O 1
ATOM 699 N N . ALA A 1 91 ? -1.585 0.355 -12.363 1.00 87.81 91 ALA A N 1
ATOM 700 C CA . ALA A 1 91 ? -1.935 0.879 -11.049 1.00 87.81 91 ALA A CA 1
ATOM 701 C C . ALA A 1 91 ? -2.867 2.093 -11.151 1.00 87.81 91 ALA A C 1
ATOM 703 O O . ALA A 1 91 ? -3.868 2.151 -10.441 1.00 87.81 91 ALA A O 1
ATOM 704 N N . ASN A 1 92 ? -2.596 3.033 -12.061 1.00 87.31 92 ASN A N 1
ATOM 705 C CA . ASN A 1 92 ? -3.449 4.206 -12.259 1.00 87.31 92 ASN A CA 1
ATOM 706 C C . ASN A 1 92 ? -4.854 3.816 -12.756 1.00 87.31 92 ASN A C 1
ATOM 708 O O . ASN A 1 92 ? -5.840 4.393 -12.301 1.00 87.31 92 ASN A O 1
ATOM 712 N N . ARG A 1 93 ? -4.965 2.816 -13.644 1.00 87.31 93 ARG A N 1
ATOM 713 C CA . ARG A 1 93 ? -6.265 2.290 -14.101 1.00 87.31 93 ARG A CA 1
ATOM 714 C C . ARG A 1 93 ? -7.012 1.583 -12.968 1.00 87.31 93 ARG A C 1
ATOM 716 O O . ARG A 1 93 ? -8.192 1.847 -12.763 1.00 87.31 93 ARG A O 1
ATOM 723 N N . LEU A 1 94 ? -6.316 0.744 -12.199 1.00 88.25 94 LEU A N 1
ATOM 724 C CA . LEU A 1 94 ? -6.887 0.030 -11.055 1.00 88.25 94 LEU A CA 1
ATOM 725 C C . LEU A 1 94 ? -7.338 0.980 -9.946 1.00 88.25 94 LEU A C 1
ATOM 727 O O . LEU A 1 94 ? -8.363 0.748 -9.319 1.00 88.25 94 LEU A O 1
ATOM 731 N N . THR A 1 95 ? -6.620 2.082 -9.738 1.00 87.38 95 THR A N 1
ATOM 732 C CA . THR A 1 95 ? -6.956 3.086 -8.717 1.00 87.38 95 THR A CA 1
ATOM 733 C C . THR A 1 95 ? -8.359 3.671 -8.916 1.00 87.38 95 THR A C 1
ATOM 735 O O . THR A 1 95 ? -9.011 4.033 -7.941 1.00 87.38 95 THR A O 1
ATOM 738 N N . GLN A 1 96 ? -8.854 3.726 -10.156 1.00 85.56 96 GLN A N 1
ATOM 739 C CA . GLN A 1 96 ? -10.193 4.238 -10.463 1.00 85.56 96 GLN A CA 1
ATOM 740 C C . GLN A 1 96 ? -11.304 3.245 -10.100 1.00 85.56 96 GLN A C 1
ATOM 742 O O . GLN A 1 96 ? -12.384 3.663 -9.694 1.00 85.56 96 GLN A O 1
ATOM 747 N N . CYS A 1 97 ? -11.054 1.938 -10.225 1.00 87.50 97 CYS A N 1
ATOM 748 C CA . CYS A 1 97 ? -12.042 0.906 -9.906 1.00 87.50 97 CYS A CA 1
ATOM 749 C C . CYS A 1 97 ? -11.920 0.367 -8.475 1.00 87.50 97 CYS A C 1
ATOM 751 O O . CYS A 1 97 ? -12.895 -0.163 -7.948 1.00 87.50 97 CYS A O 1
ATOM 753 N N . LEU A 1 98 ? -10.756 0.518 -7.831 1.00 88.12 98 LEU A N 1
ATOM 754 C CA . LEU A 1 98 ? -10.485 -0.001 -6.488 1.00 88.12 98 LEU A CA 1
ATOM 755 C C . LEU A 1 98 ? -11.564 0.391 -5.462 1.00 88.12 98 LEU A C 1
ATOM 757 O O . LEU A 1 98 ? -12.049 -0.511 -4.784 1.00 88.12 98 LEU A O 1
ATOM 761 N N . PRO A 1 99 ? -12.017 1.664 -5.376 1.00 87.19 99 PRO A N 1
ATOM 762 C CA . PRO A 1 99 ? -13.011 2.078 -4.381 1.00 87.19 99 PRO A CA 1
ATOM 763 C C . PRO A 1 99 ? -14.371 1.380 -4.501 1.00 87.19 99 PRO A C 1
ATOM 765 O O . PRO A 1 99 ? -15.109 1.352 -3.522 1.00 87.19 99 PRO A O 1
ATOM 768 N N . ALA A 1 100 ? -14.708 0.846 -5.681 1.00 88.06 100 ALA A N 1
ATOM 769 C CA . ALA A 1 100 ? -15.948 0.107 -5.912 1.00 88.06 100 ALA A CA 1
ATOM 770 C C . ALA A 1 100 ? -15.831 -1.385 -5.554 1.00 88.06 100 ALA A C 1
ATOM 772 O O . ALA A 1 100 ? -16.847 -2.051 -5.381 1.00 88.06 100 ALA A O 1
ATOM 773 N N . VAL A 1 101 ? -14.605 -1.912 -5.470 1.00 90.19 101 VAL A N 1
ATOM 774 C CA . VAL A 1 101 ? -14.332 -3.335 -5.216 1.00 90.19 101 VAL A CA 1
ATOM 775 C C . VAL A 1 101 ? -13.971 -3.586 -3.751 1.00 90.19 101 VAL A C 1
ATOM 777 O O . VAL A 1 101 ? -14.355 -4.617 -3.205 1.00 90.19 101 VAL A O 1
ATOM 780 N N . VAL A 1 102 ? -13.241 -2.667 -3.108 1.00 90.50 102 VAL A N 1
ATOM 781 C CA . VAL A 1 102 ? -12.793 -2.827 -1.714 1.00 90.50 102 VAL A CA 1
ATOM 782 C C . VAL A 1 102 ? -13.745 -2.153 -0.726 1.00 90.50 102 VAL A C 1
ATOM 784 O O . VAL A 1 102 ? -14.205 -1.026 -0.948 1.00 90.50 102 VAL A O 1
ATOM 787 N N . GLY A 1 103 ? -14.010 -2.832 0.392 1.00 87.00 103 GLY A N 1
ATOM 788 C CA . GLY A 1 103 ? -14.885 -2.335 1.452 1.00 87.00 103 GLY A CA 1
ATOM 789 C C . GLY A 1 103 ? -14.365 -1.044 2.099 1.00 87.00 103 GLY A C 1
ATOM 790 O O . GLY A 1 103 ? -13.180 -0.715 1.961 1.00 87.00 103 GLY A O 1
ATOM 791 N N . PRO A 1 104 ? -15.237 -0.249 2.744 1.00 83.44 104 PRO A N 1
ATOM 792 C CA . PRO A 1 104 ? -14.891 1.050 3.336 1.00 83.44 104 PRO A CA 1
ATOM 793 C C . PRO A 1 104 ? -13.786 0.979 4.404 1.00 83.44 104 PRO A C 1
ATOM 795 O O . PRO A 1 104 ? -13.036 1.940 4.566 1.00 83.44 104 PRO A O 1
ATOM 798 N N . GLU A 1 105 ? -13.643 -0.159 5.079 1.00 83.62 105 GLU A N 1
ATOM 799 C CA . GLU A 1 105 ? -12.629 -0.435 6.100 1.00 83.62 105 GLU A CA 1
ATOM 800 C C . GLU A 1 105 ? -11.192 -0.486 5.550 1.00 83.62 105 GLU A C 1
ATOM 802 O O . GLU A 1 105 ? -10.228 -0.238 6.280 1.00 83.62 105 GLU A O 1
ATOM 807 N N . GLN A 1 106 ? -11.022 -0.761 4.252 1.00 86.25 106 GLN A N 1
ATOM 808 C CA . GLN A 1 106 ? -9.711 -0.746 3.612 1.00 86.25 106 GLN A CA 1
ATOM 809 C C . GLN A 1 106 ? -9.353 0.679 3.174 1.00 86.25 106 GLN A C 1
ATOM 811 O O . GLN A 1 106 ? -9.813 1.178 2.147 1.00 86.25 106 GLN A O 1
ATOM 816 N N . THR A 1 107 ? -8.500 1.349 3.942 1.00 85.06 107 THR A N 1
ATOM 817 C CA . THR A 1 107 ? -8.031 2.713 3.626 1.00 85.06 107 THR A CA 1
ATOM 818 C C . THR A 1 107 ? -6.637 2.749 3.010 1.00 85.06 107 THR A C 1
ATOM 820 O O . THR A 1 107 ? -6.303 3.681 2.283 1.00 85.06 107 THR A O 1
ATOM 823 N N . GLY A 1 108 ? -5.823 1.717 3.240 1.00 85.38 108 GLY A N 1
ATOM 824 C CA . GLY A 1 108 ? -4.492 1.608 2.651 1.00 85.38 108 GLY A CA 1
ATOM 825 C C . GLY A 1 108 ? -4.551 1.457 1.130 1.00 85.38 108 GLY A C 1
ATOM 826 O O . GLY A 1 108 ? -5.244 0.581 0.619 1.00 85.38 108 GLY A O 1
ATOM 827 N N . PHE A 1 109 ? -3.779 2.283 0.417 1.00 82.81 109 PHE A N 1
ATOM 828 C CA . PHE A 1 109 ? -3.632 2.242 -1.046 1.00 82.81 109 PHE A CA 1
ATOM 829 C C . PHE A 1 109 ? -4.927 2.489 -1.845 1.00 82.81 109 PHE A C 1
ATOM 831 O O . PHE A 1 109 ? -4.984 2.169 -3.031 1.00 82.81 109 PHE A O 1
ATOM 838 N N . VAL A 1 110 ? -5.946 3.103 -1.231 1.00 87.38 110 VAL A N 1
ATOM 839 C CA . VAL A 1 110 ? -7.191 3.506 -1.902 1.00 87.38 110 VAL A CA 1
ATOM 840 C C . VAL A 1 110 ? -7.217 5.022 -2.074 1.00 87.38 110 VAL A C 1
ATOM 842 O O . VAL A 1 110 ? -7.052 5.777 -1.116 1.00 87.38 110 VAL A O 1
ATOM 845 N N . MET A 1 111 ? -7.436 5.492 -3.303 1.00 83.50 111 MET A N 1
ATOM 846 C CA . MET A 1 111 ? -7.524 6.926 -3.580 1.00 83.50 111 MET A CA 1
ATOM 847 C C . MET A 1 111 ? -8.699 7.561 -2.828 1.00 83.50 111 MET A C 1
ATOM 849 O O . MET A 1 111 ? -9.802 7.020 -2.806 1.00 83.50 111 MET A O 1
ATOM 853 N N . GLY A 1 112 ? -8.452 8.721 -2.213 1.00 84.06 112 GLY A N 1
ATOM 854 C CA . GLY A 1 112 ? -9.463 9.471 -1.463 1.00 84.06 112 GLY A CA 1
ATOM 855 C C . GLY A 1 112 ? -9.707 8.984 -0.031 1.00 84.06 112 GLY A C 1
ATOM 856 O O . GLY A 1 112 ? -10.534 9.576 0.657 1.00 84.06 112 GLY A O 1
ATOM 857 N N . ARG A 1 113 ? -8.991 7.955 0.449 1.00 86.19 113 ARG A N 1
ATOM 858 C CA . ARG A 1 113 ? -9.094 7.469 1.834 1.00 86.19 113 ARG A CA 1
ATOM 859 C C . ARG A 1 113 ? -7.799 7.765 2.602 1.00 86.19 113 ARG A C 1
ATOM 861 O O . ARG A 1 113 ? -6.791 7.101 2.369 1.00 86.19 113 ARG A O 1
ATOM 868 N N . PRO A 1 114 ? -7.774 8.777 3.488 1.00 86.62 114 PRO A N 1
ATOM 869 C CA . PRO A 1 114 ? -6.577 9.087 4.258 1.00 86.62 114 PRO A CA 1
ATOM 870 C C . PRO A 1 114 ? -6.350 8.039 5.355 1.00 86.62 114 PRO A C 1
ATOM 872 O O . PRO A 1 114 ? -7.298 7.508 5.926 1.00 86.62 114 PRO A O 1
ATOM 875 N N . LEU A 1 115 ? -5.086 7.802 5.722 1.00 85.00 115 LEU A N 1
ATOM 876 C CA . LEU A 1 115 ? -4.731 6.887 6.817 1.00 85.00 115 LEU A CA 1
ATOM 877 C C . LEU A 1 115 ? -5.380 7.289 8.154 1.00 85.00 115 LEU A C 1
ATOM 879 O O . LEU A 1 115 ? -5.711 6.436 8.975 1.00 85.00 115 LEU A O 1
ATOM 883 N N . THR A 1 116 ? -5.594 8.592 8.359 1.00 89.00 116 THR A N 1
ATOM 884 C CA . THR A 1 116 ? -6.247 9.139 9.554 1.00 89.00 116 THR A CA 1
ATOM 885 C C . THR A 1 116 ? -7.678 8.653 9.726 1.00 89.00 116 THR A C 1
ATOM 887 O O . THR A 1 116 ? -8.163 8.656 10.851 1.00 89.00 116 THR A O 1
ATOM 890 N N . TYR A 1 117 ? -8.337 8.211 8.651 1.00 88.25 117 TYR A N 1
ATOM 891 C CA . TYR A 1 117 ? -9.699 7.692 8.712 1.00 88.25 117 TYR A CA 1
ATOM 892 C C . TYR A 1 117 ? -9.793 6.488 9.658 1.00 88.25 117 TYR A C 1
ATOM 894 O O . TYR A 1 117 ? -10.602 6.506 10.575 1.00 88.25 117 TYR A O 1
ATOM 902 N N . ASN A 1 118 ? -8.883 5.511 9.545 1.00 87.56 118 ASN A N 1
ATOM 903 C CA . ASN A 1 118 ? -8.870 4.346 10.442 1.00 87.56 118 ASN A CA 1
ATOM 904 C C . ASN A 1 118 ? -8.671 4.735 11.911 1.00 87.56 118 ASN A C 1
ATOM 906 O O . ASN A 1 118 ? -9.271 4.131 12.795 1.00 87.56 118 ASN A O 1
ATOM 910 N N . LEU A 1 119 ? -7.823 5.734 12.175 1.00 89.44 119 LEU A N 1
ATOM 911 C CA . LEU A 1 119 ? -7.586 6.227 13.532 1.00 89.44 119 LEU A CA 1
ATOM 912 C C . LEU A 1 119 ? -8.826 6.929 14.091 1.00 89.44 119 LEU A C 1
ATOM 914 O O . LEU A 1 119 ? -9.191 6.685 15.236 1.00 89.44 119 LEU A O 1
ATOM 918 N N . GLN A 1 120 ? -9.479 7.772 13.288 1.00 90.75 120 GLN A N 1
ATOM 919 C CA . GLN A 1 120 ? -10.716 8.453 13.674 1.00 90.75 120 GLN A CA 1
ATOM 920 C C . GLN A 1 120 ? -11.821 7.441 13.972 1.00 90.75 120 GLN A C 1
ATOM 922 O O . GLN A 1 120 ? -12.361 7.458 15.074 1.00 90.75 120 GLN A O 1
ATOM 927 N N . THR A 1 121 ? -12.063 6.494 13.063 1.00 89.50 121 THR A N 1
ATOM 928 C CA . THR A 1 121 ? -13.044 5.421 13.267 1.00 89.50 121 THR A CA 1
ATOM 929 C C . THR A 1 121 ? -12.730 4.594 14.514 1.00 89.50 121 THR A C 1
ATOM 931 O O . THR A 1 121 ? -13.634 4.271 15.279 1.00 89.50 121 THR A O 1
ATOM 934 N N . PHE A 1 122 ? -11.457 4.281 14.778 1.00 91.00 122 PHE A N 1
ATOM 935 C CA . PHE A 1 122 ? -11.069 3.573 15.999 1.00 91.00 122 PHE A CA 1
ATOM 936 C C . PHE A 1 122 ? -11.424 4.364 17.268 1.00 91.00 122 PHE A C 1
ATOM 938 O O . PHE A 1 122 ? -12.019 3.805 18.188 1.00 91.00 122 PHE A O 1
ATOM 945 N N . PHE A 1 123 ? -11.101 5.661 17.323 1.00 92.38 123 PHE A N 1
ATOM 946 C CA . PHE A 1 123 ? -11.437 6.496 18.480 1.00 92.38 123 PHE A CA 1
ATOM 947 C C . PHE A 1 123 ? -12.944 6.684 18.658 1.00 92.38 123 PHE A C 1
ATOM 949 O O . PHE A 1 123 ? -13.414 6.647 19.792 1.00 92.38 123 PH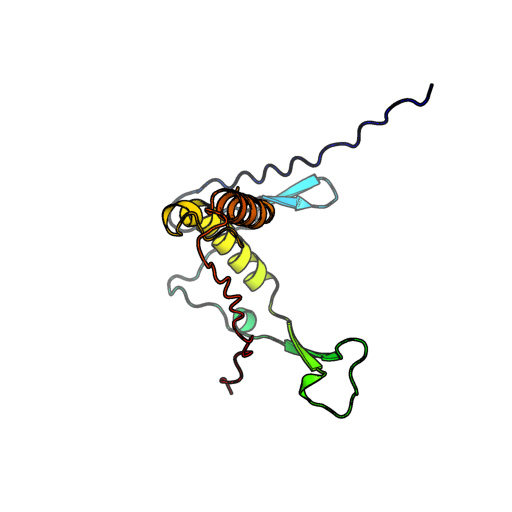E A O 1
ATOM 956 N N . GLU A 1 124 ? -13.695 6.843 17.569 1.00 92.94 124 GLU A N 1
ATOM 957 C CA . GLU A 1 124 ? -15.160 6.919 17.598 1.00 92.94 124 GLU A CA 1
ATOM 958 C C . GLU A 1 124 ? -15.766 5.647 18.199 1.00 92.94 124 GLU A C 1
ATOM 960 O O . GLU A 1 124 ? -16.592 5.729 19.108 1.00 92.94 124 GLU A O 1
ATOM 965 N N . VAL A 1 125 ? -15.297 4.470 17.764 1.00 91.31 125 VAL A N 1
ATOM 966 C CA . VAL A 1 125 ? -15.732 3.186 18.328 1.00 91.31 125 VAL A CA 1
ATOM 967 C C . VAL A 1 125 ? -15.416 3.129 19.819 1.00 91.31 125 VAL A C 1
ATOM 969 O O . VAL A 1 125 ? -16.317 2.859 20.607 1.00 91.31 125 VAL A O 1
ATOM 972 N N . VAL A 1 126 ? -14.184 3.451 20.227 1.00 91.56 126 VAL A N 1
ATOM 973 C CA . VAL A 1 126 ? -13.780 3.419 21.644 1.00 91.56 126 VAL A CA 1
ATOM 974 C C . VAL A 1 126 ? -14.610 4.374 22.507 1.00 91.56 126 VAL A C 1
ATOM 976 O O . VAL A 1 126 ? -14.991 4.007 23.614 1.00 91.56 126 VAL A O 1
ATOM 979 N N . GLN A 1 127 ? -14.919 5.575 22.014 1.00 91.62 127 GLN A N 1
ATOM 980 C CA . GLN A 1 127 ? -15.735 6.558 22.738 1.00 91.62 127 GLN A CA 1
ATOM 981 C C . GLN A 1 127 ? -17.214 6.166 22.828 1.00 91.62 127 GLN A C 1
ATOM 983 O O . GLN A 1 127 ? -17.894 6.587 23.759 1.00 91.62 127 GLN A O 1
ATOM 988 N N . SER A 1 128 ? -17.713 5.386 21.868 1.00 92.75 128 SER A N 1
ATOM 989 C CA . SER A 1 128 ? -19.104 4.920 21.844 1.00 92.75 128 SER A CA 1
ATOM 990 C C . SER A 1 128 ? -19.380 3.714 22.749 1.00 92.75 128 SER A C 1
ATOM 992 O O . SER A 1 128 ? -20.541 3.355 22.942 1.00 92.75 128 SER A O 1
ATOM 994 N N . LEU A 1 129 ? -18.336 3.072 23.286 1.00 92.69 129 LEU A N 1
ATOM 995 C CA . LEU A 1 129 ? -18.478 1.920 24.172 1.00 92.69 129 LEU A CA 1
ATOM 996 C C . LEU A 1 129 ? -18.998 2.345 25.546 1.00 92.69 129 LEU A C 1
ATOM 998 O O . LEU A 1 129 ? -18.545 3.330 26.127 1.00 92.69 129 LEU A O 1
ATOM 1002 N N . ASP A 1 130 ? -19.920 1.551 26.084 1.00 92.12 130 ASP A N 1
ATOM 1003 C CA . ASP A 1 130 ? -20.372 1.695 27.463 1.00 92.12 130 ASP A CA 1
ATOM 1004 C C . ASP A 1 130 ? -19.207 1.360 28.418 1.00 92.12 130 ASP A C 1
ATOM 1006 O O . ASP A 1 130 ? -18.588 0.302 28.261 1.00 92.12 130 ASP A O 1
ATOM 1010 N N . PRO A 1 131 ? -18.884 2.224 29.399 1.00 87.06 131 PRO A N 1
ATOM 1011 C CA . PRO A 1 131 ? -17.831 1.960 30.378 1.00 87.06 131 PRO A CA 1
ATOM 1012 C C . PRO A 1 131 ? -18.045 0.680 31.204 1.00 87.06 131 PRO A C 1
ATOM 1014 O O . PRO A 1 131 ? -17.078 0.168 31.771 1.00 87.06 131 PRO A O 1
ATOM 1017 N N . GLU A 1 132 ? -19.268 0.150 31.280 1.00 90.06 132 GLU A N 1
ATOM 1018 C CA . GLU A 1 132 ? -19.562 -1.120 31.956 1.00 90.06 132 GLU A CA 1
ATOM 1019 C C . GLU A 1 132 ? -19.286 -2.355 31.076 1.00 90.06 132 GLU A C 1
ATOM 1021 O O . GLU A 1 132 ? -19.224 -3.481 31.580 1.00 90.06 132 GLU A O 1
ATOM 1026 N N . VAL A 1 133 ? -19.069 -2.173 29.767 1.00 91.94 133 VAL A N 1
ATOM 1027 C CA . VAL A 1 133 ? -18.792 -3.261 28.821 1.00 91.94 133 VAL A CA 1
ATOM 1028 C C . VAL A 1 133 ? -17.288 -3.516 28.715 1.00 91.94 133 VAL A C 1
ATOM 1030 O O . VAL A 1 133 ? -16.494 -2.642 28.373 1.00 91.94 133 VAL A O 1
ATOM 1033 N N . GLN A 1 134 ? -16.881 -4.768 28.935 1.00 87.19 134 GLN A N 1
ATOM 1034 C CA . GLN A 1 134 ? -15.515 -5.201 28.643 1.00 87.19 134 GLN A CA 1
ATOM 1035 C C . GLN A 1 134 ? -15.300 -5.308 27.129 1.00 87.19 134 GLN A C 1
ATOM 1037 O O . GLN A 1 134 ? -15.912 -6.142 26.463 1.00 87.19 134 GLN A O 1
ATOM 1042 N N . ALA A 1 135 ? -14.390 -4.495 26.594 1.00 89.19 135 ALA A N 1
ATOM 1043 C CA . ALA A 1 135 ? -13.983 -4.521 25.193 1.00 89.19 135 ALA A CA 1
ATOM 1044 C C . ALA A 1 135 ? -12.519 -4.958 25.037 1.00 89.19 135 ALA A C 1
ATOM 1046 O O . ALA A 1 135 ? -11.674 -4.689 25.892 1.00 89.19 135 ALA A O 1
ATOM 1047 N N . VAL A 1 136 ? -12.211 -5.620 23.918 1.00 91.38 136 VAL A N 1
ATOM 1048 C CA . VAL A 1 136 ? -10.861 -6.088 23.571 1.00 91.38 136 VAL A CA 1
ATOM 1049 C C . VAL A 1 136 ? -10.507 -5.593 22.173 1.00 91.38 136 VAL A C 1
ATOM 1051 O O . VAL A 1 136 ? -11.265 -5.804 21.230 1.00 91.38 136 VAL A O 1
ATOM 1054 N N . ALA A 1 137 ? -9.339 -4.966 22.033 1.00 91.69 137 ALA A N 1
ATOM 1055 C CA . ALA A 1 137 ? -8.768 -4.599 20.741 1.00 91.69 137 ALA A CA 1
ATOM 1056 C C . ALA A 1 137 ? -7.702 -5.624 20.330 1.00 91.69 137 ALA A C 1
ATOM 1058 O O . ALA A 1 137 ? -6.794 -5.925 21.107 1.00 91.69 137 ALA A O 1
ATOM 1059 N N . ILE A 1 138 ? -7.805 -6.150 19.107 1.00 93.06 138 ILE A N 1
ATOM 1060 C CA . ILE A 1 138 ? -6.856 -7.120 18.549 1.00 93.06 138 ILE A CA 1
ATOM 1061 C C . ILE A 1 138 ? -6.101 -6.449 17.404 1.00 93.06 138 ILE A C 1
ATOM 1063 O O . ILE A 1 138 ? -6.700 -6.040 16.412 1.00 93.06 138 ILE A O 1
ATOM 1067 N N . PHE A 1 139 ? -4.779 -6.360 17.537 1.00 92.19 139 PHE A N 1
ATOM 1068 C CA . PHE A 1 139 ? -3.892 -5.866 16.488 1.00 92.19 139 PHE A CA 1
ATOM 1069 C C . PHE A 1 139 ? -3.269 -7.061 15.770 1.00 92.19 139 PHE A C 1
ATOM 1071 O O . PHE A 1 139 ? -2.563 -7.858 16.387 1.00 92.19 139 PHE A O 1
ATOM 1078 N N . ILE A 1 140 ? -3.560 -7.192 14.477 1.00 91.44 140 ILE A N 1
ATOM 1079 C CA . ILE A 1 140 ? -3.055 -8.269 13.625 1.00 91.44 140 ILE A CA 1
ATOM 1080 C C . ILE A 1 140 ? -2.089 -7.648 12.624 1.00 91.44 140 ILE A C 1
ATOM 1082 O O . ILE A 1 140 ? -2.447 -6.697 11.932 1.00 91.44 140 ILE A O 1
ATOM 1086 N N . ASP A 1 141 ? -0.883 -8.199 12.546 1.00 88.44 141 ASP A N 1
ATOM 1087 C CA . ASP A 1 141 ? 0.083 -7.882 11.501 1.00 88.44 141 ASP A CA 1
ATOM 1088 C C . ASP A 1 141 ? 0.396 -9.153 10.712 1.00 88.44 141 ASP A C 1
ATOM 1090 O O . ASP A 1 141 ? 0.462 -10.251 11.274 1.00 88.44 141 ASP A O 1
ATOM 1094 N N . ILE A 1 142 ? 0.557 -9.006 9.402 1.00 85.94 142 ILE A N 1
ATOM 1095 C CA . ILE A 1 142 ? 0.908 -10.116 8.521 1.00 85.94 142 ILE A CA 1
ATOM 1096 C C . ILE A 1 142 ? 2.405 -10.017 8.281 1.00 85.94 142 ILE A C 1
ATOM 1098 O O . ILE A 1 142 ? 2.886 -9.068 7.660 1.00 85.94 142 ILE A O 1
ATOM 1102 N N . GLU A 1 143 ? 3.150 -11.012 8.761 1.00 78.56 143 GLU A N 1
ATOM 1103 C CA . GLU A 1 143 ? 4.585 -11.062 8.520 1.00 78.56 143 GLU A CA 1
ATOM 1104 C C . GLU A 1 143 ? 4.851 -11.053 7.012 1.00 78.56 143 GLU A C 1
ATOM 1106 O O . GLU A 1 143 ? 4.354 -11.892 6.254 1.00 78.56 143 GLU A O 1
ATOM 1111 N N . LYS A 1 144 ? 5.665 -10.091 6.570 1.00 67.62 144 LYS A N 1
ATOM 1112 C CA . LYS A 1 144 ? 6.117 -10.014 5.186 1.00 67.62 144 LYS A CA 1
ATOM 1113 C C . LYS A 1 144 ? 7.051 -11.188 4.898 1.00 67.62 144 LYS A C 1
ATOM 1115 O O . LYS A 1 144 ? 8.271 -11.071 5.022 1.00 67.62 144 LYS A O 1
ATOM 1120 N N . LYS A 1 145 ? 6.483 -12.307 4.462 1.00 50.81 145 LYS A N 1
ATOM 1121 C CA . LYS A 1 145 ? 7.238 -13.367 3.804 1.00 50.81 145 LYS A CA 1
ATOM 1122 C C . LYS A 1 145 ? 7.604 -12.845 2.417 1.00 50.81 145 LYS A C 1
ATOM 1124 O O . LYS A 1 145 ? 6.752 -12.738 1.547 1.00 50.81 145 LYS A O 1
ATOM 1129 N N . SER A 1 146 ? 8.853 -12.422 2.236 1.00 54.06 146 SER A N 1
ATOM 1130 C CA . SER A 1 146 ? 9.379 -12.198 0.889 1.00 54.06 146 SER A CA 1
ATOM 1131 C C . SER A 1 146 ? 9.237 -13.509 0.125 1.00 54.06 146 SER A C 1
ATOM 1133 O O . SER A 1 146 ? 9.645 -14.542 0.657 1.00 54.06 146 SER A O 1
ATOM 1135 N N . ASP A 1 147 ? 8.664 -13.469 -1.076 1.00 50.81 147 ASP A N 1
ATOM 1136 C CA . ASP A 1 147 ? 8.545 -14.631 -1.954 1.00 50.81 147 ASP A CA 1
ATOM 1137 C C . ASP A 1 147 ? 9.946 -15.213 -2.199 1.00 50.81 147 ASP A C 1
ATOM 1139 O O . ASP A 1 147 ? 10.731 -14.700 -2.991 1.00 50.81 147 ASP A O 1
ATOM 1143 N N . SER A 1 148 ? 10.312 -16.239 -1.430 1.00 44.62 148 SER A N 1
ATOM 1144 C CA . SER A 1 148 ? 11.579 -16.965 -1.552 1.00 44.62 148 SER A CA 1
ATOM 1145 C C . SER A 1 148 ? 11.393 -18.297 -2.274 1.00 44.62 148 SER A C 1
ATOM 1147 O O . SER A 1 148 ? 12.152 -19.234 -2.047 1.00 44.62 148 SER A O 1
ATOM 1149 N N . GLU A 1 149 ? 10.390 -18.375 -3.146 1.00 43.53 149 GLU A N 1
ATOM 1150 C CA . GLU A 1 149 ? 10.185 -19.486 -4.070 1.00 43.53 149 GLU A CA 1
ATOM 1151 C C . GLU A 1 149 ? 10.146 -18.964 -5.508 1.00 43.53 149 GLU A C 1
ATOM 1153 O O . GLU A 1 149 ? 9.085 -18.692 -6.054 1.00 43.53 149 GLU A O 1
ATOM 1158 N N . ALA A 1 150 ? 11.329 -18.806 -6.103 1.00 30.47 150 ALA A N 1
ATOM 1159 C CA . ALA A 1 150 ? 11.583 -19.045 -7.524 1.00 30.47 150 ALA A CA 1
ATOM 1160 C C . ALA A 1 150 ? 13.101 -18.983 -7.783 1.00 30.47 150 ALA A C 1
ATOM 1162 O O . ALA A 1 150 ? 13.700 -17.920 -7.661 1.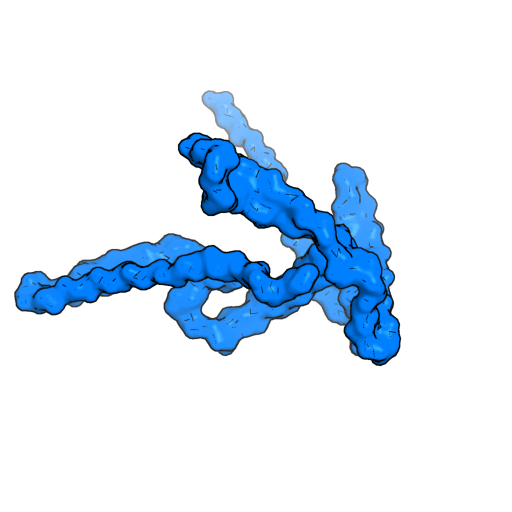00 30.47 150 ALA A O 1
ATOM 1163 N N . CYS A 1 151 ? 13.656 -20.172 -8.053 1.00 33.69 151 CYS A N 1
ATOM 1164 C CA . CYS A 1 151 ? 14.796 -20.530 -8.913 1.00 33.69 151 CYS A CA 1
ATOM 1165 C C . CYS A 1 151 ? 15.971 -19.549 -9.075 1.00 33.69 151 CYS A C 1
ATOM 1167 O O . CYS A 1 151 ? 15.798 -18.502 -9.732 1.00 33.69 151 CYS A O 1
#